Protein AF-A0A7W1KL33-F1 (afdb_monomer_lite)

Radius of gyration: 13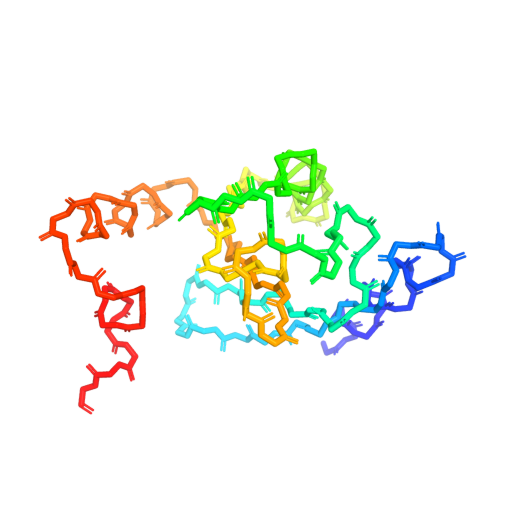.64 Å; chains: 1; bounding box: 36×28×34 Å

Sequence (115 aa):
EFLGEVLGEFFAEQGWGRLNAMALGPSVVALDSVEWAEAVDERQGDFPSCHLSCGLLADFLGRVSGDQVAVMEVECRSRGEQRCRFLAGSPETLGILYDRMAQGTGYLEALGVLG

Foldseek 3Di:
DCPQVVQQVVCVVVPQFGWGWDDLPDFKIKTKGQCGPQADQAAPDQDADVPVCQVVVQVVVCVVVVHGKGKDWQDTSNNPDSIIMIMIGDPVLVVQLVVVVVVVDRSSVSSVVPD

pLDDT: mean 93.03, std 8.4, range [40.59, 98.38]

Structure (mmCIF, N/CA/C/O backbone):
data_AF-A0A7W1KL33-F1
#
_entry.id   AF-A0A7W1KL33-F1
#
loop_
_atom_site.group_PDB
_atom_site.id
_atom_site.type_symbol
_atom_site.label_atom_id
_atom_site.label_alt_id
_atom_site.label_comp_id
_atom_site.label_asym_id
_atom_site.label_entity_id
_atom_site.label_seq_id
_atom_site.pdbx_PDB_ins_code
_atom_site.Cartn_x
_atom_site.Cartn_y
_atom_site.Cartn_z
_atom_site.occupancy
_atom_site.B_iso_or_equiv
_atom_site.auth_seq_id
_atom_site.auth_comp_id
_atom_site.auth_asym_id
_atom_site.auth_atom_id
_atom_site.pdbx_PDB_model_num
ATOM 1 N N . GLU A 1 1 ? -2.887 14.630 11.853 1.00 53.16 1 GLU A N 1
ATOM 2 C CA . GLU A 1 1 ? -2.457 15.320 10.617 1.00 53.16 1 GLU A CA 1
ATOM 3 C C . GLU A 1 1 ? -1.017 15.022 10.191 1.00 53.16 1 GLU A C 1
ATOM 5 O O . GLU A 1 1 ? -0.783 15.010 8.998 1.00 53.16 1 GLU A O 1
ATOM 10 N N . PHE A 1 2 ? -0.083 14.667 11.084 1.00 83.12 2 PHE A N 1
ATOM 11 C CA . PHE A 1 2 ? 1.336 14.490 10.706 1.00 83.12 2 PHE A CA 1
ATOM 12 C C . PHE A 1 2 ? 1.775 13.075 10.298 1.00 83.12 2 PHE A C 1
ATOM 14 O O . PHE A 1 2 ? 2.871 12.909 9.776 1.00 83.12 2 PHE A O 1
ATOM 21 N N . LEU A 1 3 ? 0.959 12.038 10.533 1.00 83.94 3 LEU A N 1
ATOM 22 C CA . LEU A 1 3 ? 1.424 10.651 10.380 1.00 83.94 3 LEU A CA 1
ATOM 23 C C . LEU A 1 3 ? 1.894 10.331 8.953 1.00 83.94 3 LEU A C 1
ATOM 25 O O . LEU A 1 3 ? 2.928 9.697 8.794 1.00 83.94 3 LEU A O 1
ATOM 29 N N . GLY A 1 4 ? 1.162 10.777 7.928 1.00 89.19 4 GLY A N 1
ATOM 30 C CA . GLY A 1 4 ? 1.530 10.514 6.534 1.00 89.19 4 GLY A CA 1
ATOM 31 C C . GLY A 1 4 ? 2.836 11.196 6.116 1.00 89.19 4 GLY A C 1
ATOM 32 O O . GLY A 1 4 ? 3.643 10.589 5.421 1.00 89.19 4 GLY A O 1
ATOM 33 N N . GLU A 1 5 ? 3.062 12.427 6.577 1.00 92.12 5 GLU A N 1
ATOM 34 C CA . GLU A 1 5 ? 4.284 13.189 6.299 1.00 92.12 5 GLU A CA 1
ATOM 35 C C . GLU A 1 5 ? 5.501 12.548 6.973 1.00 92.12 5 GLU A C 1
ATOM 37 O O . GLU A 1 5 ? 6.479 12.235 6.296 1.00 92.12 5 GLU A O 1
ATOM 42 N N . VAL A 1 6 ? 5.391 12.244 8.271 1.00 93.69 6 VAL A N 1
ATOM 43 C CA . VAL A 1 6 ? 6.453 11.589 9.051 1.00 93.69 6 VAL A CA 1
ATOM 44 C C . VAL A 1 6 ? 6.773 10.200 8.497 1.00 93.69 6 VAL A C 1
ATOM 46 O O . VAL A 1 6 ? 7.939 9.830 8.400 1.00 93.69 6 VAL A O 1
ATOM 49 N N . LEU A 1 7 ? 5.754 9.431 8.099 1.00 93.62 7 LEU A N 1
ATOM 50 C CA . LEU A 1 7 ? 5.940 8.127 7.458 1.00 93.62 7 LEU A CA 1
ATOM 51 C C . LEU A 1 7 ? 6.730 8.264 6.151 1.00 93.62 7 LEU A C 1
ATOM 53 O O . LEU A 1 7 ? 7.674 7.510 5.915 1.00 93.62 7 LEU A O 1
ATOM 57 N N . GLY A 1 8 ? 6.349 9.228 5.311 1.00 95.19 8 GLY A N 1
ATOM 58 C CA . GLY A 1 8 ? 7.007 9.481 4.035 1.00 95.19 8 GLY A CA 1
ATOM 59 C C . GLY A 1 8 ? 8.466 9.903 4.196 1.00 95.19 8 GLY A C 1
ATOM 60 O O . GLY A 1 8 ? 9.322 9.420 3.457 1.00 95.19 8 GLY A O 1
ATOM 61 N N . GLU A 1 9 ? 8.760 10.773 5.163 1.00 95.44 9 GLU A N 1
ATOM 62 C CA . GLU A 1 9 ? 10.129 11.192 5.489 1.00 95.44 9 GLU A CA 1
ATOM 63 C C . GLU A 1 9 ? 10.964 10.042 6.044 1.00 95.44 9 GLU A C 1
ATOM 65 O O . GLU A 1 9 ? 12.049 9.788 5.528 1.00 95.44 9 GLU A O 1
ATOM 70 N N . PHE A 1 10 ? 10.429 9.284 7.004 1.00 95.75 10 PHE A N 1
ATOM 71 C CA . PHE A 1 10 ? 11.127 8.150 7.603 1.00 95.75 10 PHE A CA 1
ATOM 72 C C . PHE A 1 10 ? 11.597 7.138 6.549 1.00 95.75 10 PHE A C 1
ATOM 74 O O . PHE A 1 10 ? 12.763 6.758 6.530 1.00 95.75 10 PHE A O 1
ATOM 81 N N . PHE A 1 11 ? 10.724 6.710 5.634 1.00 97.38 11 PHE A N 1
ATOM 82 C CA . PHE A 1 11 ? 11.122 5.741 4.606 1.00 97.38 11 PHE A CA 1
ATOM 83 C C . PHE A 1 11 ? 12.093 6.327 3.573 1.00 97.38 11 PHE A C 1
ATOM 85 O O . PHE A 1 11 ? 13.004 5.622 3.127 1.00 97.38 11 PHE A O 1
ATOM 92 N N . ALA A 1 12 ? 11.954 7.614 3.241 1.00 97.62 12 ALA A N 1
ATOM 93 C CA . ALA A 1 12 ? 12.880 8.293 2.344 1.00 97.62 12 ALA A CA 1
ATOM 94 C C . ALA A 1 12 ? 14.295 8.374 2.943 1.00 97.62 12 ALA A C 1
ATOM 96 O O . ALA A 1 12 ? 15.262 8.026 2.266 1.00 97.62 12 ALA A O 1
ATOM 97 N N . GLU A 1 13 ? 14.423 8.762 4.215 1.00 97.88 13 GLU A N 1
ATOM 98 C CA . GLU A 1 13 ? 15.710 8.847 4.924 1.00 97.88 13 GLU A CA 1
ATOM 99 C C . GLU A 1 13 ? 16.409 7.488 5.046 1.00 97.88 13 GLU A C 1
ATOM 101 O O . GLU A 1 13 ? 17.636 7.408 4.995 1.00 97.88 13 GLU A O 1
ATOM 106 N N . GLN A 1 14 ? 15.630 6.410 5.136 1.00 96.81 14 GLN A N 1
ATOM 107 C CA . GLN A 1 14 ? 16.136 5.040 5.233 1.00 96.81 14 GLN A CA 1
ATOM 108 C C . GLN A 1 14 ? 16.424 4.398 3.866 1.00 96.81 14 GLN A C 1
ATOM 110 O O . GLN A 1 14 ? 16.799 3.227 3.807 1.00 96.81 14 GLN A O 1
ATOM 115 N N . GLY A 1 15 ? 16.258 5.141 2.767 1.00 97.19 15 GLY A N 1
ATOM 116 C CA . GLY A 1 15 ? 16.592 4.691 1.415 1.00 97.19 15 GLY A CA 1
ATOM 117 C C . GLY A 1 15 ? 15.549 3.792 0.748 1.00 97.19 15 GLY A C 1
ATOM 118 O O . GLY A 1 15 ? 15.853 3.187 -0.276 1.00 97.19 15 GLY A O 1
ATOM 119 N N . TRP A 1 16 ? 14.330 3.705 1.289 1.00 97.44 16 TRP A N 1
ATOM 120 C CA . TRP A 1 16 ? 13.239 2.938 0.673 1.00 97.44 16 TRP A CA 1
ATOM 121 C C . TRP A 1 16 ? 12.503 3.700 -0.434 1.00 97.44 16 TRP A C 1
ATOM 123 O O . TRP A 1 16 ? 11.849 3.075 -1.260 1.00 97.44 16 TRP A O 1
ATOM 133 N N . GLY A 1 17 ? 12.594 5.031 -0.448 1.00 96.75 17 GLY A N 1
ATOM 134 C CA . GLY A 1 17 ? 11.742 5.908 -1.258 1.00 96.75 17 GLY A CA 1
ATOM 135 C C . GLY A 1 17 ? 10.648 6.568 -0.416 1.00 96.75 17 GLY A C 1
ATOM 136 O O . GLY A 1 17 ? 10.407 6.178 0.729 1.00 96.75 17 GLY A O 1
ATOM 137 N N . ARG A 1 18 ? 9.993 7.608 -0.948 1.00 97.25 18 ARG A N 1
ATOM 138 C CA . ARG A 1 18 ? 8.962 8.343 -0.205 1.00 97.25 18 ARG A CA 1
ATOM 139 C C . ARG A 1 18 ? 7.597 7.679 -0.366 1.00 97.25 18 ARG A C 1
ATOM 141 O O . ARG A 1 18 ? 7.147 7.445 -1.488 1.00 97.25 18 ARG A O 1
ATOM 148 N N . LEU A 1 19 ? 6.911 7.439 0.754 1.00 97.19 19 LEU A N 1
ATOM 149 C CA . LEU A 1 19 ? 5.496 7.058 0.762 1.00 97.19 19 LEU A CA 1
ATOM 150 C C . LEU A 1 19 ? 4.597 8.290 0.846 1.00 97.19 19 LEU A C 1
ATOM 152 O O . LEU A 1 19 ? 4.806 9.171 1.678 1.00 97.19 19 LEU A O 1
ATOM 156 N N . ASN A 1 20 ? 3.542 8.299 0.038 1.00 97.00 20 ASN A N 1
ATOM 157 C CA . ASN A 1 20 ? 2.426 9.227 0.158 1.00 97.00 20 ASN A CA 1
ATOM 158 C C . ASN A 1 20 ? 1.202 8.462 0.662 1.00 97.00 20 ASN A C 1
ATOM 160 O O . ASN A 1 20 ? 0.675 7.601 -0.041 1.00 97.00 20 ASN A O 1
ATOM 164 N N . ALA A 1 21 ? 0.763 8.768 1.884 1.00 95.31 21 ALA A N 1
ATOM 165 C CA . ALA A 1 21 ? -0.406 8.144 2.492 1.00 95.31 21 ALA A CA 1
ATOM 166 C C . ALA A 1 21 ? -1.684 8.936 2.182 1.00 95.31 21 ALA A C 1
ATOM 168 O O . ALA A 1 21 ? -1.748 10.140 2.433 1.00 95.31 21 ALA A O 1
ATOM 169 N N . MET A 1 22 ? -2.721 8.259 1.693 1.00 93.94 22 MET A N 1
ATOM 170 C CA . MET A 1 22 ? -4.045 8.842 1.466 1.00 93.94 22 MET A CA 1
ATOM 171 C C . MET A 1 22 ? -5.148 7.886 1.918 1.00 93.94 22 MET A C 1
ATOM 173 O O . MET A 1 22 ? -5.052 6.677 1.720 1.00 93.94 22 MET A O 1
ATOM 177 N N . ALA A 1 23 ? -6.217 8.414 2.510 1.00 92.44 23 ALA A N 1
ATOM 178 C CA . ALA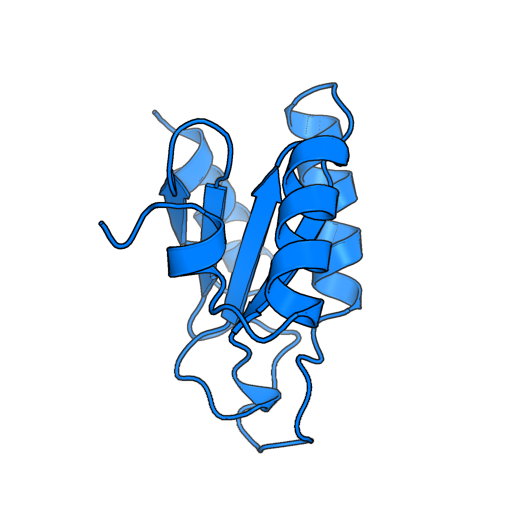 A 1 23 ? -7.401 7.608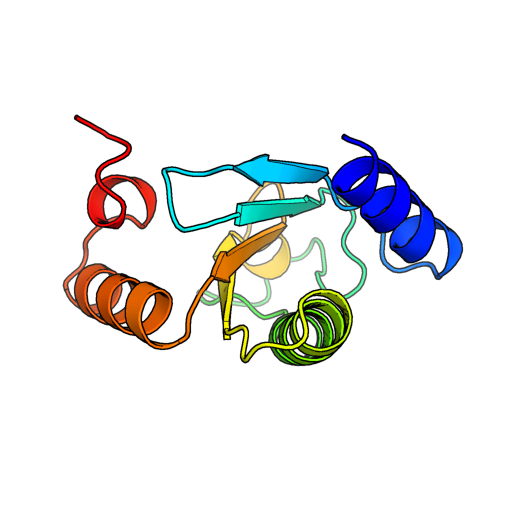 2.789 1.00 92.44 23 ALA A CA 1
ATOM 179 C C . ALA A 1 23 ? -8.072 7.195 1.471 1.00 92.44 23 ALA A C 1
ATOM 181 O O . ALA A 1 23 ? -8.305 8.031 0.597 1.00 92.44 23 ALA A O 1
ATOM 182 N N . LEU A 1 24 ? -8.399 5.911 1.344 1.00 91.19 24 LEU A N 1
ATOM 183 C CA . LEU A 1 24 ? -9.110 5.340 0.208 1.00 91.19 24 LEU A CA 1
ATOM 184 C C . LEU A 1 24 ? -10.402 4.691 0.719 1.00 91.19 24 LEU A C 1
ATOM 186 O O . LEU A 1 24 ? -10.475 3.489 0.961 1.00 91.19 24 LEU A O 1
ATOM 190 N N . GLY A 1 25 ? -11.419 5.526 0.931 1.00 86.94 25 GLY A N 1
ATOM 191 C CA . GLY A 1 25 ? -12.631 5.138 1.654 1.00 86.94 25 GLY A CA 1
ATOM 192 C C . GLY A 1 25 ? -12.451 5.173 3.183 1.00 86.94 25 GLY A C 1
ATOM 193 O O . GLY A 1 25 ? -11.442 5.673 3.680 1.00 86.94 25 GLY A O 1
ATOM 194 N N . PRO A 1 26 ? -13.438 4.681 3.953 1.00 84.81 26 PRO A N 1
ATOM 195 C CA . PRO A 1 26 ? -13.469 4.845 5.410 1.00 84.81 26 PRO A CA 1
ATOM 196 C C . PRO A 1 26 ? -12.535 3.903 6.185 1.00 84.81 26 PRO A C 1
ATOM 198 O O . PRO A 1 26 ? -12.265 4.158 7.355 1.00 84.81 26 PRO A O 1
ATOM 201 N N . SER A 1 27 ? -12.069 2.809 5.574 1.00 88.81 27 SER A N 1
ATOM 202 C CA . SER A 1 27 ? -11.388 1.716 6.294 1.00 88.81 27 SER A CA 1
ATOM 203 C C . SER A 1 27 ? -10.060 1.283 5.673 1.00 88.81 27 SER A C 1
ATOM 205 O O . SER A 1 27 ? -9.454 0.324 6.147 1.00 88.81 27 SER A O 1
ATOM 207 N N . VAL A 1 28 ? -9.611 1.964 4.615 1.00 95.44 28 VAL A N 1
ATOM 208 C CA . VAL A 1 28 ? -8.378 1.628 3.897 1.00 95.44 28 VAL A CA 1
ATOM 209 C C . VAL A 1 28 ? -7.544 2.882 3.680 1.00 95.44 28 VAL A C 1
ATOM 211 O O . VAL A 1 28 ? -8.061 3.947 3.347 1.00 95.44 28 VAL A O 1
ATOM 214 N N . VAL A 1 29 ? -6.235 2.743 3.862 1.00 95.75 29 VAL A N 1
ATOM 215 C CA . VAL A 1 29 ? -5.230 3.751 3.519 1.00 95.75 29 VAL A CA 1
ATOM 216 C C . VAL A 1 29 ? -4.421 3.224 2.341 1.00 95.75 29 VAL A C 1
ATOM 218 O O . VAL A 1 29 ? -3.919 2.104 2.391 1.00 95.75 29 VAL A O 1
ATOM 221 N N . ALA A 1 30 ? -4.291 4.020 1.286 1.00 97.00 30 ALA A N 1
ATOM 222 C CA . ALA A 1 30 ? -3.357 3.760 0.201 1.00 97.00 30 ALA A CA 1
ATOM 223 C C . ALA A 1 30 ? -2.008 4.427 0.501 1.00 97.00 30 ALA A C 1
ATOM 225 O O . ALA A 1 30 ? -1.963 5.580 0.937 1.00 97.00 30 ALA A O 1
ATOM 226 N N . LEU A 1 31 ? -0.923 3.697 0.259 1.00 97.88 31 LEU A N 1
ATOM 227 C CA . LEU A 1 31 ? 0.457 4.155 0.363 1.00 97.88 31 LEU A CA 1
ATOM 228 C C . LEU A 1 31 ? 1.096 4.064 -1.021 1.00 97.88 31 LEU A C 1
ATOM 230 O O . LEU A 1 31 ? 1.268 2.963 -1.548 1.00 97.88 31 LEU A O 1
ATOM 234 N N . ASP A 1 32 ? 1.446 5.213 -1.587 1.00 98.00 32 ASP A N 1
ATOM 235 C CA . ASP A 1 32 ? 1.982 5.313 -2.943 1.00 98.00 32 ASP A CA 1
ATOM 236 C C . ASP A 1 32 ? 3.455 5.709 -2.940 1.00 98.00 32 ASP A C 1
ATOM 238 O O . ASP A 1 32 ? 3.848 6.617 -2.208 1.00 98.00 32 ASP A O 1
ATOM 242 N N . SER A 1 33 ? 4.249 5.106 -3.825 1.00 98.00 33 SER A N 1
ATOM 243 C CA . SER A 1 33 ? 5.629 5.528 -4.084 1.00 98.00 33 SER A CA 1
ATOM 244 C C . SER A 1 33 ? 6.012 5.304 -5.550 1.00 98.00 33 SER A C 1
ATOM 246 O O . SER A 1 33 ? 5.676 4.269 -6.130 1.00 98.00 33 SER A O 1
ATOM 248 N N . VAL A 1 34 ? 6.699 6.271 -6.171 1.00 97.25 34 VAL A N 1
ATOM 249 C CA . VAL A 1 34 ? 7.147 6.190 -7.579 1.00 97.25 34 VAL A CA 1
ATOM 250 C C . VAL A 1 34 ? 8.593 5.699 -7.707 1.00 97.25 34 VAL A C 1
ATOM 252 O O . VAL A 1 34 ? 9.064 5.431 -8.809 1.00 97.25 34 VAL A O 1
ATOM 255 N N . GLU A 1 35 ? 9.273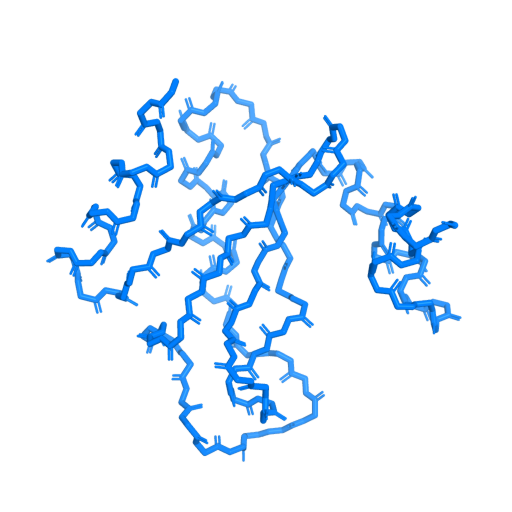 5.538 -6.577 1.00 95.81 35 GLU A N 1
ATOM 256 C CA . GLU A 1 35 ? 10.695 5.242 -6.441 1.00 95.81 35 GLU A CA 1
ATOM 257 C C . GLU A 1 35 ? 10.963 4.193 -5.345 1.00 95.81 35 GLU A C 1
ATOM 259 O O . GLU A 1 35 ? 12.022 4.181 -4.722 1.00 95.81 35 GLU A O 1
ATOM 264 N N . TRP A 1 36 ? 9.983 3.319 -5.092 1.00 97.69 36 TRP A N 1
ATOM 265 C CA . TRP A 1 36 ? 10.052 2.318 -4.027 1.00 97.69 36 TRP A CA 1
ATOM 266 C C . TRP A 1 36 ? 11.172 1.294 -4.249 1.00 97.69 36 TRP A C 1
ATOM 268 O O . TRP A 1 36 ? 11.220 0.646 -5.294 1.00 97.69 36 TRP A O 1
ATOM 278 N N . ALA A 1 37 ? 12.027 1.108 -3.244 1.00 97.06 37 ALA A N 1
ATOM 279 C CA . ALA A 1 37 ? 13.302 0.403 -3.365 1.00 97.06 37 ALA A CA 1
ATOM 280 C C . ALA A 1 37 ? 13.189 -1.090 -3.701 1.00 97.06 37 ALA A C 1
ATOM 282 O O . ALA A 1 37 ? 14.071 -1.627 -4.366 1.00 97.06 37 ALA A O 1
ATOM 283 N N . GLU A 1 38 ? 12.132 -1.776 -3.256 1.00 96.94 38 GLU A N 1
ATOM 284 C CA . GLU A 1 38 ? 11.946 -3.195 -3.599 1.00 96.94 38 GLU A CA 1
ATOM 285 C C . GLU A 1 38 ? 11.535 -3.387 -5.067 1.00 96.94 38 GLU A C 1
ATOM 287 O O . GLU A 1 38 ? 11.759 -4.451 -5.643 1.00 96.94 38 GLU A O 1
ATOM 292 N N . ALA A 1 39 ? 10.966 -2.354 -5.692 1.00 96.25 39 ALA A N 1
ATOM 293 C CA . ALA A 1 39 ? 10.472 -2.442 -7.051 1.00 96.25 39 ALA A CA 1
ATOM 294 C C . ALA A 1 39 ? 11.530 -2.025 -8.076 1.00 96.25 39 ALA A C 1
ATOM 296 O O . ALA A 1 39 ? 12.001 -0.886 -8.114 1.00 96.25 39 ALA A O 1
ATOM 297 N N . VAL A 1 40 ? 11.815 -2.926 -9.006 1.00 91.19 40 VAL A N 1
ATOM 298 C CA . VAL A 1 40 ?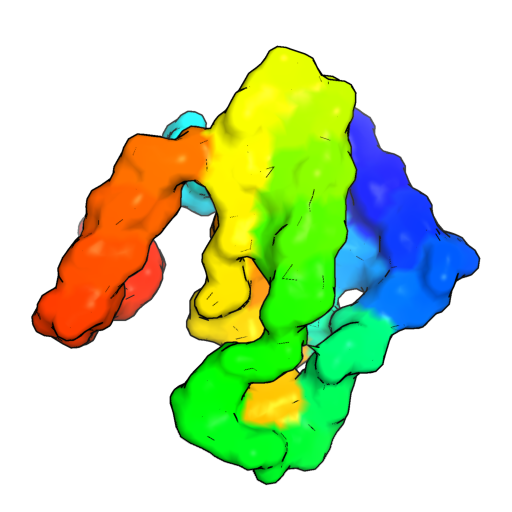 12.629 -2.653 -10.193 1.00 91.19 40 VAL A CA 1
ATOM 299 C C . VAL A 1 40 ? 11.788 -2.056 -11.326 1.00 91.19 40 VAL A C 1
ATOM 301 O O . VAL A 1 40 ? 10.608 -2.385 -11.459 1.00 91.19 40 VAL A O 1
ATOM 304 N N . ASP A 1 41 ? 12.400 -1.189 -12.140 1.00 85.50 41 ASP A N 1
ATOM 305 C CA . ASP A 1 41 ? 11.768 -0.544 -13.308 1.00 85.50 41 ASP A CA 1
ATOM 306 C C . ASP A 1 41 ? 11.550 -1.504 -14.489 1.00 85.50 41 ASP A C 1
ATOM 308 O O . ASP A 1 41 ? 10.698 -1.278 -15.349 1.00 85.50 41 ASP A O 1
ATOM 312 N N . GLU A 1 42 ? 12.322 -2.588 -14.550 1.00 86.25 42 GLU A N 1
ATOM 313 C CA . GLU A 1 42 ? 12.161 -3.616 -15.572 1.00 86.25 42 GLU A CA 1
ATOM 314 C C . GLU A 1 42 ? 11.039 -4.573 -15.185 1.00 86.25 42 GLU A C 1
ATOM 316 O O . GLU A 1 42 ? 11.028 -5.113 -14.079 1.00 86.25 42 GLU A O 1
ATOM 321 N N . ARG A 1 43 ? 10.116 -4.836 -16.114 1.00 87.12 43 ARG A N 1
ATOM 322 C CA . ARG A 1 43 ? 9.018 -5.771 -15.869 1.00 87.12 43 ARG A CA 1
ATOM 323 C C . ARG A 1 43 ? 9.562 -7.177 -15.587 1.00 87.12 43 ARG A C 1
ATOM 325 O O . ARG A 1 43 ? 10.131 -7.802 -16.477 1.00 87.12 43 ARG A O 1
ATOM 332 N N . GLN A 1 44 ? 9.327 -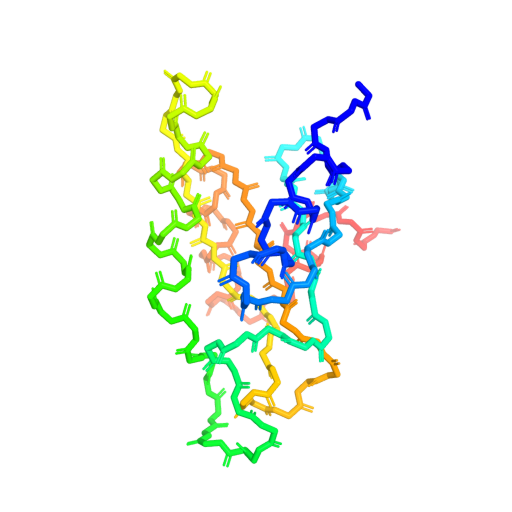7.682 -14.376 1.00 84.19 44 GLN A N 1
ATOM 333 C CA . GLN A 1 44 ? 9.758 -9.016 -13.928 1.00 84.19 44 GLN A CA 1
ATOM 334 C C . GLN A 1 44 ? 8.650 -10.075 -14.028 1.00 84.19 44 GLN A C 1
ATOM 336 O O . GLN A 1 44 ? 8.920 -11.265 -13.884 1.00 84.19 44 GLN A O 1
ATOM 341 N N . GLY A 1 45 ? 7.399 -9.674 -14.280 1.00 85.56 45 GLY A N 1
ATOM 342 C CA . GLY A 1 45 ? 6.290 -10.614 -14.422 1.00 85.56 45 GLY A CA 1
ATOM 343 C C . GLY A 1 45 ? 4.917 -9.961 -14.557 1.00 85.56 45 GLY A C 1
ATOM 344 O O . GLY A 1 45 ? 4.784 -8.768 -14.848 1.00 85.56 45 GLY A O 1
ATOM 345 N N . ASP A 1 46 ? 3.889 -10.783 -14.352 1.00 85.44 46 ASP A N 1
ATOM 346 C CA . ASP A 1 46 ? 2.478 -10.384 -14.408 1.00 85.44 46 ASP A CA 1
ATOM 347 C C . ASP A 1 46 ? 1.880 -10.088 -13.025 1.00 85.44 46 ASP A C 1
ATOM 349 O O . ASP A 1 46 ? 0.742 -9.628 -12.937 1.00 85.44 46 ASP A O 1
ATOM 353 N N . PHE A 1 47 ? 2.639 -10.317 -11.949 1.00 85.50 47 PHE A N 1
ATOM 354 C CA . PHE A 1 47 ? 2.189 -10.139 -10.569 1.00 85.50 47 PHE A CA 1
ATOM 355 C C . PHE A 1 47 ? 3.049 -9.111 -9.822 1.00 85.50 47 PHE A C 1
ATOM 357 O O . PHE A 1 47 ? 4.225 -8.953 -10.160 1.00 85.50 47 PHE A O 1
ATOM 364 N N . PRO A 1 48 ? 2.480 -8.414 -8.819 1.00 87.62 48 PRO A N 1
ATOM 365 C CA . PRO A 1 48 ? 3.248 -7.564 -7.913 1.00 87.62 48 PRO A CA 1
ATOM 366 C C . PRO A 1 48 ? 4.338 -8.361 -7.183 1.00 87.62 48 PRO A C 1
ATOM 368 O O . PRO A 1 48 ? 4.125 -9.531 -6.856 1.00 87.62 48 PRO A O 1
ATOM 371 N N . SER A 1 49 ? 5.498 -7.743 -6.948 1.00 93.00 49 SER A N 1
ATOM 372 C CA . SER A 1 49 ? 6.686 -8.429 -6.422 1.00 93.00 49 SER A CA 1
ATOM 373 C C . SER A 1 49 ? 7.227 -7.859 -5.112 1.00 93.00 49 SER A C 1
ATOM 375 O O . SER A 1 49 ? 8.215 -8.394 -4.611 1.00 93.00 49 SER A O 1
ATOM 377 N N . CYS A 1 50 ? 6.616 -6.819 -4.529 1.00 96.50 50 CYS A N 1
ATOM 378 C CA . CYS A 1 50 ? 7.108 -6.195 -3.297 1.00 96.50 50 CYS A CA 1
ATOM 379 C C . CYS A 1 50 ? 6.629 -6.940 -2.037 1.00 96.50 50 CYS A C 1
ATOM 381 O O . CYS A 1 50 ? 5.948 -6.390 -1.159 1.00 96.50 50 CYS A O 1
ATOM 383 N N . HIS A 1 51 ? 6.939 -8.235 -1.958 1.00 95.56 51 HIS A N 1
ATOM 384 C CA . HIS A 1 51 ? 6.485 -9.111 -0.880 1.00 95.56 51 HIS A CA 1
ATOM 385 C C . HIS A 1 51 ? 7.114 -8.760 0.471 1.00 95.56 51 HIS A C 1
ATOM 387 O O . HIS A 1 51 ? 6.425 -8.823 1.495 1.00 95.56 51 HIS A O 1
ATOM 393 N N . LEU A 1 52 ? 8.394 -8.369 0.490 1.00 97.50 52 LEU A N 1
ATOM 394 C CA . LEU A 1 52 ? 9.066 -7.942 1.717 1.00 97.50 52 LEU A CA 1
ATOM 395 C C . LEU A 1 52 ? 8.383 -6.692 2.277 1.00 97.50 52 LEU A C 1
ATOM 397 O O . LEU A 1 52 ? 8.109 -6.629 3.474 1.00 97.50 52 LEU A O 1
ATOM 401 N N . SER A 1 53 ? 8.041 -5.740 1.412 1.00 97.75 53 SER A N 1
ATOM 402 C CA . SER A 1 53 ? 7.376 -4.491 1.777 1.00 97.75 53 SER A CA 1
ATOM 403 C C . SER A 1 53 ? 5.976 -4.721 2.315 1.00 97.75 53 SER A C 1
ATOM 405 O O . SER A 1 53 ? 5.610 -4.082 3.295 1.00 97.75 53 SER A O 1
ATOM 407 N N . CYS A 1 54 ? 5.209 -5.664 1.758 1.00 98.12 54 CYS A N 1
ATOM 408 C CA . CYS A 1 54 ? 3.906 -6.020 2.327 1.00 98.12 54 CYS A CA 1
ATOM 409 C C . CYS A 1 54 ? 4.043 -6.480 3.788 1.00 98.12 54 CYS A C 1
ATOM 411 O O . CYS A 1 54 ? 3.325 -5.991 4.659 1.00 98.12 54 CYS A O 1
ATOM 413 N N . GLY A 1 55 ? 4.997 -7.371 4.077 1.00 98.12 55 GLY A N 1
ATOM 414 C CA . GLY A 1 55 ? 5.250 -7.838 5.443 1.00 98.12 55 GLY A CA 1
ATOM 415 C C . GLY A 1 55 ? 5.787 -6.740 6.366 1.00 98.12 55 GLY A C 1
ATOM 416 O O . GLY A 1 55 ? 5.303 -6.578 7.486 1.00 98.12 55 GLY A O 1
ATOM 417 N N . LEU A 1 56 ? 6.757 -5.958 5.885 1.00 98.06 56 LEU A N 1
ATOM 418 C CA . LEU A 1 56 ? 7.385 -4.874 6.640 1.00 98.06 56 LEU A CA 1
ATOM 419 C C . LEU A 1 56 ? 6.376 -3.785 7.008 1.00 98.06 56 LEU A C 1
ATOM 421 O O . LEU A 1 56 ? 6.310 -3.377 8.166 1.00 98.06 56 LEU A O 1
ATOM 425 N N . LEU A 1 57 ? 5.580 -3.322 6.041 1.00 98.19 57 LEU A N 1
ATOM 426 C CA . LEU A 1 57 ? 4.582 -2.278 6.261 1.00 98.19 57 LEU A CA 1
ATOM 427 C C . LEU A 1 57 ? 3.460 -2.769 7.183 1.00 98.19 57 LEU A C 1
ATOM 429 O O . LEU A 1 57 ? 3.002 -1.998 8.023 1.00 98.19 57 LEU A O 1
ATOM 433 N N . ALA A 1 58 ? 3.052 -4.038 7.077 1.00 98.38 58 ALA A N 1
ATOM 434 C CA . ALA A 1 58 ? 2.056 -4.625 7.971 1.00 98.38 58 ALA A CA 1
ATOM 435 C C . ALA A 1 58 ? 2.524 -4.634 9.437 1.00 98.38 58 ALA A C 1
ATOM 437 O O . ALA A 1 58 ? 1.797 -4.154 10.308 1.00 98.38 58 ALA A O 1
ATOM 438 N N . ASP A 1 59 ? 3.745 -5.108 9.720 1.00 98.31 59 ASP A N 1
ATOM 439 C CA . ASP A 1 59 ? 4.291 -5.103 11.088 1.00 98.31 59 ASP A CA 1
ATOM 440 C C . ASP A 1 59 ? 4.535 -3.672 11.595 1.00 98.31 59 ASP A C 1
ATOM 442 O O . ASP A 1 59 ? 4.154 -3.337 12.718 1.00 98.31 59 ASP A O 1
ATOM 446 N N . PHE A 1 60 ? 5.100 -2.797 10.758 1.00 97.06 60 PHE A N 1
ATOM 447 C CA . PHE A 1 60 ? 5.356 -1.404 11.121 1.00 97.06 60 PHE A CA 1
ATOM 448 C C . PHE A 1 60 ? 4.065 -0.666 11.507 1.00 97.06 60 PHE A C 1
ATOM 450 O O . PHE A 1 60 ? 3.971 -0.095 12.595 1.00 97.06 60 PHE A O 1
ATOM 457 N N . LEU A 1 61 ? 3.045 -0.701 10.644 1.00 96.38 61 LEU A N 1
ATOM 458 C CA . LEU A 1 61 ? 1.769 -0.027 10.895 1.00 96.38 61 LEU A CA 1
ATOM 459 C C . LEU A 1 61 ? 0.987 -0.676 12.036 1.00 96.38 61 LEU A C 1
ATOM 461 O O . LEU A 1 61 ? 0.300 0.027 12.780 1.00 96.38 61 LEU A O 1
ATOM 465 N N . GLY A 1 62 ? 1.119 -1.992 12.216 1.00 97.25 62 GLY A N 1
ATOM 466 C CA . GLY A 1 62 ? 0.539 -2.680 13.363 1.00 97.25 62 GLY A CA 1
ATOM 467 C C . GLY A 1 62 ? 1.109 -2.165 14.685 1.00 97.25 62 GLY A C 1
ATOM 468 O O . GLY A 1 62 ? 0.370 -1.820 15.603 1.00 97.25 62 GLY A O 1
ATOM 469 N N . ARG A 1 63 ? 2.433 -1.979 14.765 1.00 97.00 63 ARG A N 1
ATOM 470 C CA . ARG A 1 63 ? 3.083 -1.390 15.950 1.00 97.00 63 ARG A CA 1
ATOM 471 C C . ARG A 1 63 ? 2.691 0.067 16.184 1.00 97.00 63 ARG A C 1
ATOM 473 O O . ARG A 1 63 ? 2.538 0.463 17.335 1.00 97.00 63 ARG A O 1
ATOM 480 N N . VAL A 1 64 ? 2.540 0.857 15.119 1.00 93.81 64 VAL A N 1
ATOM 481 C CA . VAL A 1 64 ? 2.135 2.272 15.214 1.00 93.81 64 VAL A CA 1
ATOM 482 C C . VAL A 1 64 ? 0.688 2.415 15.686 1.00 93.81 64 VAL A C 1
ATOM 484 O O . VAL A 1 64 ? 0.396 3.295 16.492 1.00 93.81 64 VAL A O 1
ATOM 487 N N . SER A 1 65 ? -0.214 1.568 15.188 1.00 93.38 65 SER A N 1
ATOM 488 C CA . SER A 1 65 ? -1.638 1.613 15.544 1.00 93.38 65 SER A CA 1
ATOM 489 C C . SER A 1 65 ? -1.957 0.929 16.874 1.00 93.38 65 SER A C 1
ATOM 491 O O . SER A 1 65 ? -2.938 1.292 17.516 1.00 93.38 65 SER A O 1
ATOM 493 N N . GLY A 1 66 ? -1.133 -0.032 17.303 1.00 96.50 66 GLY A N 1
ATOM 494 C CA . GLY A 1 66 ? -1.432 -0.901 18.442 1.00 96.50 66 GLY A CA 1
ATOM 495 C C . GLY A 1 66 ? -2.410 -2.035 18.111 1.00 96.50 66 GLY A C 1
ATOM 496 O O . GLY A 1 66 ? -2.771 -2.784 19.014 1.00 96.50 66 GLY A O 1
ATOM 497 N N . ASP A 1 67 ? -2.793 -2.182 16.839 1.00 96.50 67 ASP A N 1
ATOM 498 C CA . ASP A 1 67 ? -3.741 -3.175 16.336 1.00 96.50 67 ASP A CA 1
ATOM 499 C C . ASP A 1 67 ? -3.132 -4.006 15.198 1.00 96.50 67 ASP A C 1
ATOM 501 O O . ASP A 1 67 ? -2.068 -3.703 14.657 1.00 96.50 67 ASP A O 1
ATOM 505 N N . GLN A 1 68 ? -3.805 -5.088 14.806 1.00 97.56 68 GLN A N 1
ATOM 506 C CA . GLN A 1 68 ? -3.375 -5.879 13.657 1.00 97.56 68 GLN A CA 1
ATOM 507 C C . GLN A 1 68 ? -3.714 -5.156 12.346 1.00 97.56 68 GLN A C 1
ATOM 509 O O . GLN A 1 68 ? -4.875 -4.848 12.076 1.00 97.56 68 GLN A O 1
ATOM 514 N N . VAL A 1 69 ? -2.704 -4.959 11.496 1.00 98.12 69 VAL A N 1
ATOM 515 C CA . VAL A 1 69 ? -2.841 -4.363 10.161 1.00 98.12 69 VAL A CA 1
ATOM 516 C C . VAL A 1 69 ? -2.437 -5.388 9.105 1.00 98.12 69 VAL A C 1
ATOM 518 O O . VAL A 1 69 ? -1.426 -6.072 9.244 1.00 98.12 69 VAL A O 1
ATOM 521 N N . ALA A 1 70 ? -3.230 -5.492 8.041 1.00 98.31 70 ALA A N 1
ATOM 522 C CA . ALA A 1 70 ? -2.870 -6.205 6.822 1.00 98.31 70 ALA A CA 1
ATOM 523 C C . ALA A 1 70 ? -2.478 -5.201 5.734 1.00 98.31 70 ALA A C 1
ATOM 525 O O . ALA A 1 70 ? -3.057 -4.115 5.649 1.00 98.31 70 ALA A O 1
ATOM 526 N N . VAL A 1 71 ? -1.507 -5.578 4.898 1.00 98.38 71 VAL A N 1
ATOM 527 C CA . VAL A 1 71 ? -1.056 -4.780 3.754 1.00 98.38 71 VAL A CA 1
ATOM 528 C C . VAL A 1 71 ? -1.067 -5.632 2.490 1.00 98.38 71 VAL A C 1
ATOM 530 O O . VAL A 1 71 ? -0.584 -6.762 2.500 1.00 98.38 71 VAL A O 1
ATOM 533 N N . MET A 1 72 ? -1.613 -5.082 1.407 1.00 97.75 72 MET A N 1
ATOM 534 C CA . MET A 1 72 ? -1.685 -5.725 0.095 1.00 97.75 72 MET A CA 1
ATOM 535 C C . MET A 1 72 ? -1.189 -4.781 -0.999 1.00 97.75 72 MET A C 1
ATOM 537 O O . MET A 1 72 ? -1.687 -3.665 -1.133 1.00 97.75 72 MET A O 1
ATOM 541 N N . GLU A 1 73 ? -0.240 -5.235 -1.811 1.00 97.75 73 GLU A N 1
ATOM 542 C CA . GLU A 1 73 ? 0.198 -4.520 -3.012 1.00 97.75 73 GLU A CA 1
ATOM 543 C C . GLU A 1 73 ? -0.814 -4.708 -4.156 1.00 97.75 73 GLU A C 1
ATOM 545 O O . GLU A 1 73 ? -1.198 -5.834 -4.475 1.00 97.75 73 GLU A O 1
ATOM 550 N N . VAL A 1 74 ? -1.252 -3.607 -4.777 1.00 96.12 74 VAL A N 1
ATOM 551 C CA . VAL A 1 74 ? -2.247 -3.611 -5.873 1.00 96.12 74 VAL A CA 1
ATOM 552 C C . VAL A 1 74 ? -1.735 -2.995 -7.180 1.00 96.12 74 VAL A C 1
ATOM 554 O O . VAL A 1 74 ? -2.269 -3.276 -8.254 1.00 96.12 74 VAL A O 1
ATOM 557 N N . GLU A 1 75 ? -0.667 -2.202 -7.116 1.00 96.31 75 GLU A N 1
ATOM 558 C CA . GLU A 1 75 ? 0.090 -1.697 -8.269 1.00 96.31 75 GLU A CA 1
ATOM 559 C C . GLU A 1 75 ? 1.579 -1.844 -7.963 1.00 96.31 75 GLU A C 1
ATOM 561 O O . GLU A 1 75 ? 1.976 -1.632 -6.817 1.00 96.31 75 GLU A O 1
ATOM 566 N N . CYS A 1 76 ? 2.388 -2.192 -8.964 1.00 96.88 76 CYS A N 1
ATOM 567 C CA . CYS A 1 76 ? 3.817 -2.422 -8.809 1.00 96.88 76 CYS A CA 1
ATOM 568 C C . CYS A 1 76 ? 4.596 -1.958 -10.044 1.00 96.88 76 CYS A C 1
ATOM 570 O O . CYS A 1 76 ? 4.315 -2.365 -11.176 1.00 96.88 76 CYS A O 1
ATOM 572 N N . ARG A 1 77 ? 5.670 -1.191 -9.833 1.00 95.50 77 ARG A N 1
ATOM 573 C CA . ARG A 1 77 ? 6.589 -0.808 -10.922 1.00 95.50 77 ARG A CA 1
ATOM 574 C C . ARG A 1 77 ? 7.166 -2.022 -11.652 1.00 95.50 77 ARG A C 1
ATOM 576 O O . ARG A 1 77 ? 7.209 -2.037 -12.877 1.00 95.50 77 ARG A O 1
ATOM 583 N N . SER A 1 78 ? 7.458 -3.103 -10.931 1.00 94.94 78 SER A N 1
ATOM 584 C CA . SER A 1 78 ? 7.981 -4.350 -11.510 1.00 94.94 78 SER A CA 1
ATOM 585 C C . SER A 1 78 ? 6.962 -5.145 -12.334 1.00 94.94 78 SER A C 1
ATOM 587 O O . SER A 1 78 ? 7.338 -6.088 -13.032 1.00 94.94 78 SER A O 1
ATOM 589 N N . ARG A 1 79 ? 5.683 -4.752 -12.314 1.00 94.00 79 ARG A N 1
ATOM 590 C CA . ARG A 1 79 ? 4.629 -5.255 -13.211 1.00 94.00 79 ARG A CA 1
ATOM 591 C C . ARG A 1 79 ? 4.348 -4.299 -14.384 1.00 94.00 79 ARG A C 1
ATOM 593 O O . ARG A 1 79 ? 3.640 -4.664 -15.323 1.00 94.00 79 ARG A O 1
ATOM 600 N N . GLY A 1 80 ? 4.977 -3.122 -14.386 1.00 93.12 80 GLY A N 1
ATOM 601 C CA . GLY A 1 80 ? 4.861 -2.091 -15.419 1.00 93.12 80 GLY A CA 1
ATOM 602 C C . GLY A 1 80 ? 3.966 -0.908 -15.038 1.00 93.12 80 GLY A C 1
ATOM 603 O O . GLY A 1 80 ? 3.698 -0.060 -15.891 1.00 93.12 80 GLY A O 1
ATOM 604 N N . GLU A 1 81 ? 3.489 -0.825 -13.790 1.00 95.25 81 GLU A N 1
ATOM 605 C CA . GLU A 1 81 ? 2.755 0.353 -13.321 1.00 95.25 81 GLU A CA 1
ATOM 606 C C . GLU A 1 81 ? 3.679 1.550 -13.039 1.00 95.25 81 GLU A C 1
ATOM 608 O O . GLU A 1 81 ? 4.873 1.413 -12.801 1.00 95.25 81 GLU A O 1
ATOM 613 N N . GLN A 1 82 ? 3.114 2.761 -13.034 1.00 95.19 82 GLN A N 1
ATOM 614 C CA . GLN A 1 82 ? 3.874 4.003 -12.812 1.00 95.19 82 GLN A CA 1
ATOM 615 C C . GLN A 1 82 ? 4.289 4.219 -11.346 1.00 95.19 82 GLN A C 1
ATOM 617 O O . GLN A 1 82 ? 5.077 5.113 -11.046 1.00 95.19 82 GLN A O 1
ATOM 622 N N . ARG A 1 83 ? 3.725 3.438 -10.422 1.00 96.38 83 ARG A N 1
ATOM 623 C CA . ARG A 1 83 ? 3.983 3.508 -8.982 1.00 96.38 83 ARG A CA 1
ATOM 624 C C . ARG A 1 83 ? 3.812 2.136 -8.347 1.00 96.38 83 ARG A C 1
ATOM 626 O O . ARG A 1 83 ? 3.153 1.264 -8.912 1.00 96.38 83 ARG A O 1
ATOM 633 N N . CYS A 1 84 ? 4.346 1.988 -7.144 1.00 98.00 84 CYS A N 1
ATOM 634 C CA . CYS A 1 84 ? 3.891 0.961 -6.220 1.00 98.00 84 CYS A CA 1
ATOM 635 C C . CYS A 1 84 ? 2.751 1.535 -5.379 1.00 98.00 84 CYS A C 1
ATOM 637 O O . CYS A 1 84 ? 2.841 2.681 -4.926 1.00 98.00 84 CYS A O 1
ATOM 639 N N . ARG A 1 85 ? 1.686 0.755 -5.188 1.00 98.06 85 ARG A N 1
ATOM 640 C CA . ARG A 1 85 ? 0.567 1.099 -4.306 1.00 98.06 85 ARG A CA 1
ATOM 641 C C . ARG A 1 85 ? 0.284 -0.053 -3.364 1.00 98.06 85 ARG A C 1
ATOM 643 O O . ARG A 1 85 ? -0.066 -1.149 -3.805 1.00 98.06 85 ARG A O 1
ATOM 650 N N . PHE A 1 86 ? 0.346 0.244 -2.075 1.00 98.31 86 PHE A N 1
ATOM 651 C CA . PHE A 1 86 ? -0.010 -0.671 -1.001 1.00 98.31 86 PHE A CA 1
ATOM 652 C C . PHE A 1 86 ? -1.304 -0.209 -0.339 1.00 98.31 86 PHE A C 1
ATOM 654 O O . PHE A 1 86 ? -1.461 0.968 -0.025 1.00 98.31 86 PHE A O 1
ATOM 661 N N . LEU A 1 87 ? -2.231 -1.129 -0.113 1.00 97.88 87 LEU A N 1
ATOM 662 C CA . LEU A 1 87 ? -3.441 -0.891 0.661 1.00 97.88 87 LEU A CA 1
ATOM 663 C C . LEU A 1 87 ? -3.230 -1.430 2.067 1.00 97.88 87 LEU A C 1
ATOM 665 O O . LEU A 1 87 ? -2.895 -2.601 2.220 1.00 97.88 87 LEU A O 1
ATOM 669 N N . ALA A 1 88 ? -3.437 -0.589 3.073 1.00 97.88 88 ALA A N 1
ATOM 670 C CA . ALA A 1 88 ? -3.368 -0.943 4.482 1.00 97.88 88 ALA A CA 1
ATOM 671 C C . ALA A 1 88 ? -4.753 -0.830 5.128 1.00 97.88 88 ALA A C 1
ATOM 673 O O . ALA A 1 88 ? -5.481 0.137 4.893 1.00 97.88 88 ALA A O 1
ATOM 674 N N . GLY A 1 89 ? -5.111 -1.801 5.962 1.00 97.19 89 GLY A N 1
ATOM 675 C CA . GLY A 1 89 ? -6.372 -1.808 6.702 1.00 97.19 89 GLY A CA 1
ATOM 676 C C . GLY A 1 89 ? -6.481 -3.010 7.633 1.00 97.19 89 GLY A C 1
ATOM 677 O O . GLY A 1 89 ? -5.512 -3.747 7.827 1.00 97.19 89 GLY A O 1
ATOM 678 N N . SER A 1 90 ? -7.663 -3.219 8.215 1.00 97.50 90 SER A N 1
ATOM 679 C CA . SER A 1 90 ? -7.894 -4.405 9.048 1.00 97.50 90 SER A CA 1
ATOM 680 C C . SER A 1 90 ? -7.772 -5.693 8.211 1.00 97.50 90 SER A C 1
ATOM 682 O O . SER A 1 90 ? -8.127 -5.680 7.024 1.00 97.50 90 SER A O 1
ATOM 684 N N . PRO A 1 91 ? -7.322 -6.821 8.797 1.00 97.75 91 PRO A N 1
ATOM 685 C CA . PRO A 1 91 ? -7.273 -8.105 8.097 1.00 97.75 91 PRO A CA 1
ATOM 686 C C . PRO A 1 91 ? -8.619 -8.525 7.499 1.00 97.75 91 PRO A C 1
ATOM 688 O O . PRO A 1 91 ? -8.655 -9.050 6.391 1.00 97.75 91 PRO A O 1
ATOM 691 N N . GLU A 1 92 ? -9.725 -8.250 8.195 1.00 96.75 92 GLU A N 1
ATOM 692 C CA . GLU A 1 92 ? -11.078 -8.537 7.709 1.00 96.75 92 GLU A CA 1
ATOM 693 C C . GLU A 1 92 ? -11.408 -7.724 6.450 1.00 96.75 92 GLU A C 1
ATOM 695 O O . GLU A 1 92 ? -11.812 -8.282 5.430 1.00 96.75 92 GLU A O 1
ATOM 700 N N . THR A 1 93 ? -11.179 -6.407 6.487 1.00 95.50 93 THR A N 1
ATOM 701 C CA . THR A 1 93 ? -11.426 -5.514 5.345 1.00 95.50 93 THR A CA 1
ATOM 702 C C . THR A 1 93 ? -10.592 -5.914 4.127 1.00 95.50 93 THR A C 1
ATOM 704 O O . THR A 1 93 ? -11.111 -5.975 3.012 1.00 95.50 93 THR A O 1
ATOM 707 N N . LEU A 1 94 ? -9.307 -6.207 4.334 1.00 96.81 94 LEU A N 1
ATOM 708 C CA . LEU A 1 94 ? -8.381 -6.581 3.264 1.00 96.81 94 LEU A CA 1
ATOM 709 C C . LEU A 1 94 ? -8.678 -7.984 2.717 1.00 96.81 94 LEU A C 1
ATOM 711 O O . LEU A 1 94 ? -8.531 -8.195 1.516 1.00 96.81 94 LEU A O 1
ATOM 715 N N . GLY A 1 95 ? -9.170 -8.907 3.549 1.00 96.56 95 GLY A N 1
ATOM 716 C CA . GLY A 1 95 ? -9.650 -10.220 3.110 1.00 96.56 95 GLY A CA 1
ATOM 717 C C . GLY A 1 95 ? -10.853 -10.116 2.169 1.00 96.56 95 GLY A C 1
ATOM 718 O O . GLY A 1 95 ? -10.827 -10.668 1.073 1.00 96.56 95 GLY A O 1
ATOM 719 N N . ILE A 1 96 ? -11.864 -9.319 2.534 1.00 94.62 96 ILE A N 1
ATOM 720 C CA . ILE A 1 96 ? -13.033 -9.074 1.669 1.00 94.62 96 ILE A CA 1
ATOM 721 C C . ILE A 1 96 ? -12.608 -8.441 0.337 1.00 94.62 96 ILE A C 1
ATOM 723 O O . ILE A 1 96 ? -13.132 -8.795 -0.723 1.00 94.62 96 ILE A O 1
ATOM 727 N N . LEU A 1 97 ? -11.666 -7.495 0.379 1.00 94.81 97 LEU A N 1
ATOM 728 C CA . LEU A 1 97 ? -11.138 -6.855 -0.822 1.00 94.81 97 LEU A CA 1
ATOM 729 C C . LEU A 1 97 ? -10.413 -7.860 -1.727 1.00 94.81 97 LEU A C 1
ATOM 731 O O . LEU A 1 97 ? -10.668 -7.885 -2.932 1.00 94.81 97 LEU A O 1
ATOM 735 N N . TYR A 1 98 ? -9.556 -8.700 -1.146 1.00 94.56 98 TYR A N 1
ATOM 736 C CA . TYR A 1 98 ? -8.841 -9.754 -1.859 1.00 94.56 98 TYR A CA 1
ATOM 737 C C . TYR A 1 98 ? -9.807 -10.714 -2.564 1.00 94.56 98 TYR A C 1
ATOM 739 O O . TYR A 1 98 ? -9.651 -10.964 -3.759 1.00 94.56 98 TYR A O 1
ATOM 747 N N . ASP A 1 99 ? -10.851 -11.178 -1.873 1.00 95.69 99 ASP A N 1
ATOM 748 C CA . ASP A 1 99 ? -11.837 -12.103 -2.442 1.00 95.69 99 ASP A CA 1
ATOM 749 C C . ASP A 1 99 ? -12.574 -11.497 -3.646 1.00 95.69 99 ASP A C 1
ATOM 751 O O . ASP A 1 99 ? -12.772 -12.160 -4.666 1.00 95.69 99 ASP A O 1
ATOM 755 N N . ARG A 1 100 ? -12.943 -10.212 -3.571 1.00 94.12 100 ARG A N 1
ATOM 756 C CA . ARG A 1 100 ? -13.575 -9.491 -4.692 1.00 94.12 100 ARG A CA 1
ATOM 757 C C . ARG A 1 100 ? -12.624 -9.319 -5.874 1.00 94.12 100 ARG A C 1
ATOM 759 O O . ARG A 1 100 ? -13.041 -9.464 -7.025 1.00 94.12 100 ARG A O 1
ATOM 766 N N . MET A 1 101 ? -11.351 -9.032 -5.604 1.00 93.56 101 MET A N 1
ATOM 767 C CA . MET A 1 101 ? -10.325 -8.937 -6.644 1.00 93.56 101 MET A CA 1
ATOM 768 C C . MET A 1 101 ? -10.070 -10.288 -7.317 1.00 93.56 101 MET A C 1
ATOM 770 O O . MET A 1 101 ? -9.953 -10.352 -8.539 1.00 93.56 101 MET A O 1
ATOM 774 N N . ALA A 1 102 ? -10.068 -11.379 -6.549 1.00 92.06 102 ALA A N 1
ATOM 775 C CA . ALA A 1 102 ? -9.937 -12.736 -7.075 1.00 92.06 102 ALA A CA 1
ATOM 776 C C . ALA A 1 102 ? -11.110 -13.133 -7.996 1.00 92.06 102 ALA A C 1
ATOM 778 O O . ALA A 1 102 ? -10.947 -13.971 -8.881 1.00 92.06 102 ALA A O 1
ATOM 779 N N . GLN A 1 103 ? -12.275 -12.495 -7.837 1.00 93.94 103 GLN A N 1
ATOM 780 C CA . GLN A 1 103 ? -13.438 -12.636 -8.723 1.00 93.94 103 GLN A CA 1
ATOM 781 C C . GLN A 1 103 ? -13.362 -11.759 -9.989 1.00 93.94 103 GLN A C 1
ATOM 783 O O . GLN A 1 103 ? -14.294 -11.763 -10.790 1.00 93.94 103 GLN A O 1
ATOM 788 N N . GLY A 1 104 ? -12.262 -11.026 -10.196 1.00 91.25 104 GLY A N 1
ATOM 789 C CA . GLY A 1 104 ? -12.017 -10.201 -11.384 1.00 91.25 104 GLY A CA 1
ATOM 790 C C . GLY A 1 104 ? -12.381 -8.723 -11.232 1.00 91.25 104 GLY A C 1
ATOM 791 O O . GLY A 1 104 ? -12.266 -7.974 -12.200 1.00 91.25 104 GLY A O 1
ATOM 792 N N . THR A 1 105 ? -12.793 -8.286 -10.040 1.00 91.25 105 THR A N 1
ATOM 793 C CA . THR A 1 105 ? -13.129 -6.878 -9.776 1.00 91.25 105 THR A CA 1
ATOM 794 C C . THR A 1 105 ? -11.857 -6.044 -9.592 1.00 91.25 105 THR A C 1
ATOM 796 O O . THR A 1 105 ? -10.919 -6.468 -8.916 1.00 91.25 105 THR A O 1
ATOM 799 N N . GLY A 1 106 ? -11.812 -4.826 -10.137 1.00 91.88 106 GLY A N 1
ATOM 800 C CA . GLY A 1 106 ? -10.718 -3.892 -9.845 1.00 91.88 106 GLY A CA 1
ATOM 801 C C . GLY A 1 106 ? -10.744 -3.435 -8.380 1.00 91.88 106 GLY A C 1
ATOM 802 O O . GLY A 1 106 ? -11.815 -3.259 -7.809 1.00 91.88 106 GLY A O 1
ATOM 803 N N . TYR A 1 107 ? -9.588 -3.182 -7.755 1.00 91.75 107 TYR A N 1
ATOM 804 C CA . TYR A 1 107 ? -9.539 -2.852 -6.319 1.00 91.75 107 TYR A CA 1
ATOM 805 C C . TYR A 1 107 ? -10.333 -1.578 -5.950 1.00 91.75 107 TYR A C 1
ATOM 807 O O . TYR A 1 107 ? -10.914 -1.511 -4.871 1.00 91.75 107 TYR A O 1
ATOM 815 N N . LEU A 1 108 ? -10.413 -0.580 -6.841 1.00 91.00 108 LEU A N 1
ATOM 816 C CA . LEU A 1 108 ? -11.207 0.640 -6.617 1.00 91.00 108 LEU A CA 1
ATOM 817 C C . LEU A 1 108 ? -12.717 0.369 -6.612 1.00 91.00 108 LEU A C 1
ATOM 819 O O . LEU A 1 108 ? -13.447 0.926 -5.794 1.00 91.00 108 LEU A O 1
ATOM 823 N N . GLU A 1 109 ? -13.179 -0.498 -7.511 1.00 90.06 109 GLU A N 1
ATOM 824 C CA . GLU A 1 109 ? -14.572 -0.943 -7.569 1.00 90.06 109 GLU A CA 1
ATOM 825 C C . GLU A 1 109 ? -14.891 -1.847 -6.374 1.00 90.06 109 GLU A C 1
ATOM 827 O O . GLU A 1 109 ? -15.901 -1.667 -5.700 1.00 90.06 109 GLU A O 1
ATOM 832 N N . ALA A 1 110 ? -13.977 -2.752 -6.021 1.00 88.75 110 ALA A N 1
ATOM 833 C CA . ALA A 1 110 ? -14.124 -3.628 -4.869 1.00 88.75 110 ALA A CA 1
ATOM 834 C C . ALA A 1 110 ? -14.163 -2.863 -3.531 1.00 88.75 110 ALA A C 1
ATOM 836 O O . ALA A 1 110 ? -14.808 -3.331 -2.590 1.00 88.75 110 ALA A O 1
ATOM 837 N N . LEU A 1 111 ? -13.537 -1.682 -3.454 1.00 86.38 111 LEU A N 1
ATOM 838 C CA . LEU A 1 111 ? -13.652 -0.742 -2.332 1.00 86.38 111 LEU A CA 1
ATOM 839 C C . LEU A 1 111 ? -14.928 0.116 -2.369 1.00 86.38 111 LEU A C 1
ATOM 841 O O . LEU A 1 111 ? -15.226 0.792 -1.386 1.00 86.38 111 LEU A O 1
ATOM 845 N N . GLY A 1 112 ? -15.676 0.115 -3.476 1.00 81.75 112 GLY A N 1
ATOM 846 C CA . GLY A 1 112 ? -16.829 0.996 -3.679 1.00 81.75 112 GLY A CA 1
ATOM 847 C C . GLY A 1 112 ? -16.454 2.470 -3.862 1.00 81.75 112 GLY A C 1
ATOM 848 O O . GLY A 1 112 ? -17.271 3.344 -3.592 1.00 81.75 112 GLY A O 1
ATOM 849 N N . VAL A 1 113 ? -15.213 2.756 -4.278 1.00 72.44 113 VAL A N 1
ATOM 850 C CA . VAL A 1 113 ? -14.716 4.122 -4.546 1.00 72.44 113 VAL A CA 1
ATOM 851 C C . VAL A 1 113 ? -15.082 4.576 -5.964 1.00 72.44 113 VAL A C 1
ATOM 853 O O . VAL A 1 113 ? -15.174 5.772 -6.226 1.00 72.44 113 VAL A O 1
ATOM 856 N N . LEU A 1 114 ? -15.323 3.627 -6.870 1.00 57.94 114 LEU A N 1
ATOM 857 C CA . LEU A 1 114 ? -15.965 3.872 -8.159 1.00 57.94 114 LEU A CA 1
ATOM 858 C C . LEU A 1 114 ? -17.462 3.572 -8.018 1.00 57.94 114 LEU A C 1
ATOM 860 O O . LEU A 1 114 ? -17.859 2.408 -7.999 1.00 57.94 114 LEU A O 1
ATOM 864 N N . GLY A 1 115 ? -18.260 4.630 -7.885 1.00 40.59 115 GLY A N 1
ATOM 865 C CA . GLY A 1 115 ? -19.722 4.628 -7.917 1.00 40.59 115 GLY A CA 1
ATOM 866 C C . GLY A 1 115 ? -20.222 5.846 -8.674 1.00 40.59 115 GLY A C 1
ATOM 867 O O . GLY A 1 115 ? -19.630 6.930 -8.470 1.00 40.59 115 GLY A O 1
#

Secondary structure (DSSP, 8-state):
--HHHHHHHHHHHTTS---EEEE-SSSEEEEEESS-TT--SS---SS---HHHHHHHHHHHHHHHTS--EEEEEE-GGGT-SSEEEEEE-HHHHHHHHHHHHTT--HHHHTT---